Protein AF-A0A9P0E3V1-F1 (afdb_monomer)

Sequence (130 aa):
MYLRGRPVVLYAPSNLVDTYDVVKVAAPPQQKLELEWVLALHPERMQLASGQVGGHDGRAHIRVWDSITLATLAVIGLGEIHASVACLAFSKTDGGKYLCGIDDSNEHNISIWDWESGDEGVKVAEVKVK

Radius of gyration: 22.1 Å; Cα contacts (8 Å, |Δi|>4): 258; chains: 1; bounding box: 55×32×55 Å

Mean predicted aligned error: 10.07 Å

InterPro domains:
  IPR011044 Quinoprotein amine dehydrogenase, beta chain-like [SSF50969] (34-123)
  IPR015943 WD40/YVTN repeat-like-containing domain superfamily [G3DSA:2.130.10.10] (37-130)
  IPR050630 WD repeat Echinoderm Microtubule-associated Protein-like [PTHR13720] (39-128)
  IPR055439 EML-like, first beta-propeller domain [PF23409] (39-126)

Nearest PDB structures (foldseek):
  4ci8-assembly1_A  TM=6.730E-01  e=3.877E-09  Homo sapiens
  5f75-assembly1_A  TM=7.598E-01  e=1.624E-02  Thioalkalivibrio paradoxus
  6sji-assembly1_A  TM=6.580E-01  e=2.982E-02  Thioalkalivibrio paradoxus ARh 1
  9bln-assembly1_U 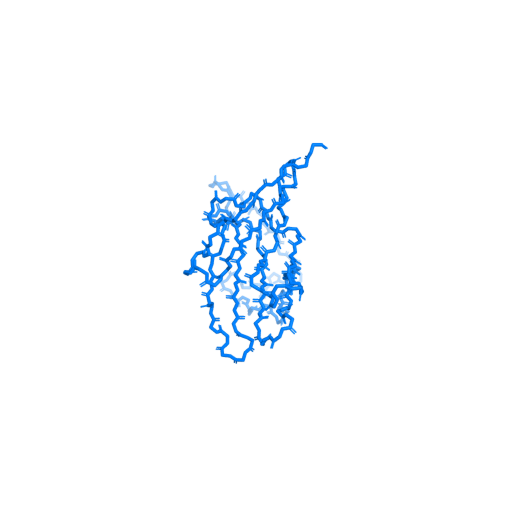 TM=6.996E-01  e=9.001E-02  Homo sapiens
  8blw-assembly1_B  TM=6.937E-01  e=1.276E+00  Bacteroides thetaiotaomicron VPI-5482

pLDDT: mean 88.97, std 10.63, range [41.84, 98.06]

Secondary structure (DSSP, 8-state):
-EETTEE---PPPGGGTTT--TTPPPPPPSPPPPP---EEE-SSSSEEEEEE---SS---EEEEEETTT--EEEEE-TTTS-S-EEEEEE-TTTTT-EEEEEE-STT--EEEEESSSSTT-EEEEEE---

Structure (mmCIF, N/CA/C/O backbone):
data_AF-A0A9P0E3V1-F1
#
_entry.id   AF-A0A9P0E3V1-F1
#
loop_
_atom_site.group_PDB
_atom_site.id
_atom_site.type_symbol
_atom_site.label_atom_id
_atom_site.label_alt_id
_atom_site.label_comp_id
_atom_site.label_asym_id
_atom_site.label_entity_id
_atom_site.label_seq_id
_atom_site.pdbx_PDB_ins_code
_atom_site.Cartn_x
_atom_site.Cartn_y
_atom_site.Cartn_z
_atom_site.occupancy
_atom_site.B_iso_or_equiv
_atom_site.auth_seq_id
_atom_site.auth_comp_id
_atom_site.auth_asym_id
_atom_site.auth_atom_id
_atom_site.pdbx_PDB_model_num
ATOM 1 N N . MET A 1 1 ? 33.252 -2.327 -20.748 1.00 86.06 1 MET A N 1
ATOM 2 C CA . MET A 1 1 ? 32.286 -1.622 -19.870 1.00 86.06 1 MET A CA 1
ATOM 3 C C . MET A 1 1 ? 33.010 -0.461 -19.198 1.00 86.06 1 MET A C 1
ATOM 5 O O . MET A 1 1 ? 34.211 -0.578 -18.994 1.00 86.06 1 MET A O 1
ATOM 9 N N . TYR A 1 2 ? 32.337 0.642 -18.867 1.00 90.56 2 TYR A N 1
ATOM 10 C CA . TYR A 1 2 ? 32.933 1.731 -18.080 1.00 90.56 2 TYR A CA 1
ATOM 11 C C . TYR A 1 2 ? 32.103 1.958 -16.817 1.00 90.56 2 TYR A C 1
ATOM 13 O O . TYR A 1 2 ? 30.880 2.029 -16.895 1.00 90.56 2 TYR A O 1
ATOM 21 N N . LEU A 1 3 ? 32.756 2.090 -15.665 1.00 88.88 3 LEU A N 1
ATOM 22 C CA . LEU A 1 3 ? 32.120 2.479 -14.406 1.00 88.88 3 LEU A CA 1
ATOM 23 C C . LEU A 1 3 ? 32.735 3.795 -13.945 1.00 88.88 3 LEU A C 1
ATOM 25 O O . LEU A 1 3 ? 33.943 3.877 -13.728 1.00 88.88 3 LEU A O 1
ATOM 29 N N . ARG A 1 4 ? 31.9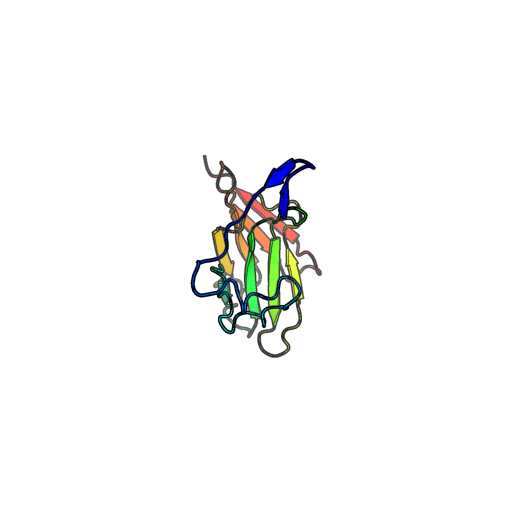05 4.841 -13.828 1.00 92.06 4 ARG A N 1
ATOM 30 C CA . ARG A 1 4 ? 32.342 6.206 -13.466 1.00 92.06 4 ARG A CA 1
ATOM 31 C C . ARG A 1 4 ? 33.517 6.704 -14.327 1.00 92.06 4 ARG A C 1
ATOM 33 O O . ARG A 1 4 ? 34.503 7.220 -13.815 1.00 92.06 4 ARG A O 1
ATOM 40 N N . GLY A 1 5 ? 33.441 6.472 -15.639 1.00 90.62 5 GLY A N 1
ATOM 41 C CA . GLY A 1 5 ? 34.474 6.873 -16.602 1.00 90.62 5 GLY A CA 1
ATOM 42 C C . GLY A 1 5 ? 35.736 6.002 -16.617 1.00 90.62 5 GLY A C 1
ATOM 43 O O . GLY A 1 5 ? 36.595 6.204 -17.471 1.00 90.62 5 GLY A O 1
ATOM 44 N N . ARG A 1 6 ? 35.859 5.003 -15.734 1.00 90.19 6 ARG A N 1
ATOM 45 C CA . ARG A 1 6 ? 37.005 4.082 -15.715 1.00 90.19 6 ARG A CA 1
ATOM 46 C C . ARG A 1 6 ? 36.688 2.803 -16.494 1.00 90.19 6 ARG A C 1
ATOM 48 O O . ARG A 1 6 ? 35.618 2.229 -16.269 1.00 90.19 6 ARG A O 1
ATOM 55 N N . PRO A 1 7 ? 37.581 2.341 -17.387 1.00 95.00 7 PRO A N 1
ATOM 56 C CA . PRO A 1 7 ? 37.361 1.107 -18.125 1.00 95.00 7 PRO A CA 1
ATOM 57 C C . PRO A 1 7 ? 37.429 -0.099 -17.186 1.00 95.00 7 PRO A C 1
ATOM 59 O O . PRO A 1 7 ? 38.357 -0.236 -16.390 1.00 95.00 7 PRO A O 1
ATOM 62 N N . VAL A 1 8 ? 36.446 -0.984 -17.320 1.00 93.94 8 VAL A N 1
ATOM 63 C CA . VAL A 1 8 ? 36.424 -2.317 -16.721 1.00 93.94 8 VAL A CA 1
ATOM 64 C C . VAL A 1 8 ? 36.510 -3.329 -17.857 1.00 93.94 8 VAL A C 1
ATOM 66 O O . VAL A 1 8 ? 35.639 -3.371 -18.739 1.00 93.94 8 VAL A O 1
ATOM 69 N N . VAL A 1 9 ? 37.591 -4.110 -17.842 1.00 90.25 9 VAL A N 1
ATOM 70 C CA . VAL A 1 9 ? 37.843 -5.182 -18.808 1.00 90.25 9 VAL A CA 1
ATOM 71 C C . VAL A 1 9 ? 37.083 -6.423 -18.356 1.00 90.25 9 VAL A C 1
ATOM 73 O O . VAL A 1 9 ? 37.244 -6.875 -17.226 1.00 90.25 9 VAL A O 1
ATOM 76 N N . LEU A 1 10 ? 36.249 -6.955 -19.244 1.00 84.50 10 LEU A N 1
ATOM 77 C CA . LEU A 1 10 ? 35.529 -8.208 -19.048 1.00 84.50 10 LEU A CA 1
ATOM 78 C C . LEU A 1 10 ? 36.005 -9.178 -20.123 1.00 84.50 10 LEU A C 1
ATOM 80 O O . LEU A 1 10 ? 35.938 -8.859 -21.310 1.00 84.50 10 LEU A O 1
ATOM 84 N N . TYR A 1 11 ? 36.504 -10.334 -19.703 1.00 85.44 11 TYR A N 1
ATOM 85 C CA . TYR A 1 11 ? 36.954 -11.378 -20.615 1.00 85.44 11 TYR A CA 1
ATOM 86 C C . TYR A 1 11 ? 35.796 -12.327 -20.907 1.00 85.44 11 TYR A C 1
ATOM 88 O O . TYR A 1 11 ? 35.182 -12.863 -19.984 1.00 85.44 11 TYR A O 1
ATOM 96 N N . ALA A 1 12 ? 35.502 -12.536 -22.189 1.00 82.75 12 ALA A N 1
ATOM 97 C CA . ALA A 1 12 ? 34.584 -13.587 -22.602 1.00 82.75 12 ALA A CA 1
ATOM 98 C C . ALA A 1 12 ? 35.252 -14.968 -22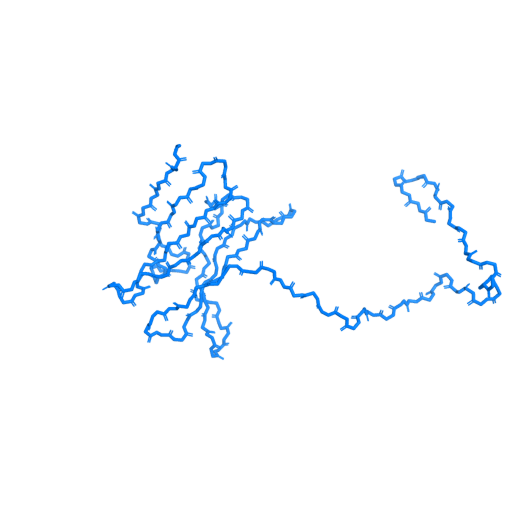.424 1.00 82.75 12 ALA A C 1
ATOM 100 O O . ALA A 1 12 ? 36.473 -15.078 -22.579 1.00 82.75 12 ALA A O 1
ATOM 101 N N . PRO A 1 13 ? 34.483 -16.028 -22.122 1.00 89.62 13 PRO A N 1
ATOM 102 C CA . PRO A 1 13 ? 34.990 -17.396 -22.127 1.00 89.62 13 PRO A CA 1
ATOM 103 C C . PRO A 1 13 ? 35.650 -17.753 -23.465 1.00 89.62 13 PRO A C 1
ATOM 105 O O . PRO A 1 13 ? 35.129 -17.411 -24.528 1.00 89.62 13 PRO A O 1
ATOM 108 N N . SER A 1 14 ? 36.777 -18.470 -23.426 1.00 89.69 14 SER A N 1
ATOM 109 C CA . SER A 1 14 ? 37.581 -18.767 -24.624 1.00 89.69 14 SER A CA 1
ATOM 110 C C . SER A 1 14 ? 36.804 -19.509 -25.715 1.00 89.69 14 SER A C 1
ATOM 112 O O . SER A 1 14 ? 37.042 -19.289 -26.894 1.00 89.69 14 SER A O 1
ATOM 114 N N . ASN A 1 15 ? 35.836 -20.345 -25.337 1.00 90.75 15 ASN A N 1
ATOM 115 C CA . ASN A 1 15 ? 34.979 -21.095 -26.259 1.00 90.75 15 ASN A CA 1
ATOM 116 C C . ASN A 1 15 ? 33.906 -20.241 -26.958 1.00 90.75 15 ASN A C 1
ATOM 118 O O . ASN A 1 15 ? 33.183 -20.760 -27.803 1.00 90.75 15 ASN A O 1
ATOM 122 N N . LEU A 1 16 ? 33.762 -18.969 -26.583 1.00 84.06 16 LEU A N 1
ATOM 123 C CA . LEU A 1 16 ? 32.767 -18.056 -27.145 1.00 84.06 16 LEU A CA 1
ATOM 124 C C . LEU A 1 16 ? 33.392 -16.930 -27.971 1.00 84.06 16 LEU A C 1
ATOM 126 O O . LEU A 1 16 ? 32.644 -16.207 -28.615 1.00 84.06 16 LEU A O 1
ATOM 130 N N . VAL A 1 17 ? 34.723 -16.798 -28.002 1.00 84.06 17 VAL A N 1
ATOM 131 C CA . VAL A 1 17 ? 35.440 -15.670 -28.633 1.00 84.06 17 VAL A CA 1
ATOM 132 C C . VAL A 1 17 ? 34.996 -15.415 -30.078 1.00 84.06 17 VAL A C 1
ATOM 134 O O . VAL A 1 17 ? 34.748 -14.266 -30.430 1.00 84.06 17 VAL A O 1
ATOM 137 N N . ASP A 1 18 ? 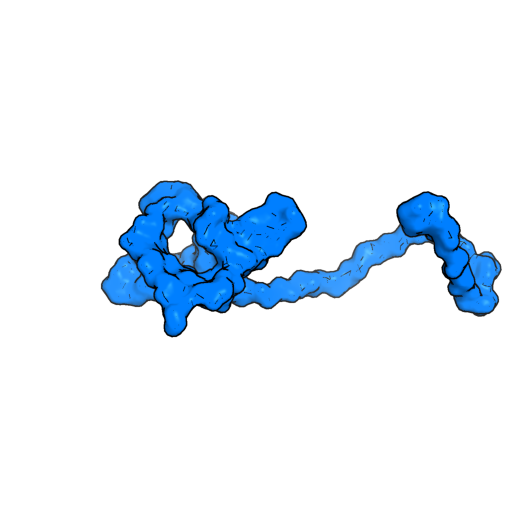34.804 -16.467 -30.875 1.00 85.44 18 ASP A N 1
ATOM 138 C CA . ASP A 1 18 ? 34.442 -16.346 -32.298 1.00 85.44 18 ASP A CA 1
ATOM 139 C C . ASP A 1 18 ? 32.946 -16.082 -32.542 1.00 85.44 18 ASP A C 1
ATOM 141 O O . ASP A 1 18 ? 32.535 -15.732 -33.646 1.00 85.44 18 ASP A O 1
ATOM 145 N N . THR A 1 19 ? 32.110 -16.267 -31.518 1.00 85.56 19 THR A N 1
ATOM 146 C CA . THR A 1 19 ? 30.636 -16.205 -31.618 1.00 85.56 19 THR A CA 1
ATOM 147 C C . THR A 1 19 ? 30.015 -15.119 -30.743 1.00 85.56 19 THR A C 1
ATOM 149 O O . THR A 1 19 ? 28.804 -14.892 -30.795 1.00 85.56 19 THR A O 1
ATOM 152 N N . TYR A 1 20 ? 30.825 -14.468 -29.907 1.00 82.00 20 TYR A N 1
ATOM 153 C CA . TYR A 1 20 ? 30.357 -13.495 -28.939 1.00 82.00 20 TYR A CA 1
ATOM 154 C C . TYR A 1 20 ? 30.065 -12.165 -29.627 1.00 82.00 20 TYR A C 1
ATOM 156 O O . TYR A 1 20 ? 30.967 -11.428 -30.020 1.00 82.00 20 TYR A O 1
ATOM 164 N N . ASP A 1 21 ? 28.781 -11.850 -29.736 1.00 83.50 21 ASP A N 1
ATOM 165 C CA . ASP A 1 21 ? 28.310 -10.586 -30.278 1.00 83.50 21 ASP A CA 1
ATOM 166 C C . ASP A 1 21 ? 28.048 -9.582 -29.145 1.00 83.50 21 ASP A C 1
ATOM 168 O O . ASP A 1 21 ? 27.141 -9.751 -28.329 1.00 83.50 21 ASP A O 1
ATOM 172 N N . VAL A 1 22 ? 28.855 -8.517 -29.111 1.00 82.50 22 VAL A N 1
ATOM 173 C CA . VAL A 1 22 ? 28.789 -7.444 -28.105 1.00 82.50 22 VAL A CA 1
ATOM 174 C C . VAL A 1 22 ? 27.524 -6.592 -28.255 1.00 82.50 22 VAL A C 1
ATOM 176 O O . VAL A 1 22 ? 27.104 -5.963 -27.284 1.00 82.50 22 VAL A O 1
ATOM 179 N N . VAL A 1 23 ? 26.908 -6.563 -29.442 1.00 84.69 23 VAL A N 1
ATOM 180 C CA . VAL A 1 23 ? 25.674 -5.800 -29.692 1.00 84.69 23 VAL A CA 1
ATOM 181 C C . VAL A 1 23 ? 24.409 -6.648 -29.562 1.00 84.69 23 VAL A C 1
ATOM 183 O O . VAL A 1 23 ? 23.303 -6.108 -29.625 1.00 84.69 23 VAL A O 1
ATOM 186 N N . LYS A 1 24 ? 24.541 -7.961 -29.333 1.00 85.94 24 LYS A N 1
ATOM 187 C CA . LYS A 1 24 ? 23.401 -8.861 -29.154 1.00 85.94 24 LYS A CA 1
ATOM 188 C C . LYS A 1 24 ? 22.623 -8.512 -27.889 1.00 85.94 24 LYS A C 1
ATOM 190 O O . LYS A 1 24 ? 23.130 -8.590 -26.772 1.00 85.94 24 LYS A O 1
ATOM 195 N N . VAL A 1 25 ? 21.343 -8.207 -28.068 1.00 82.75 25 VAL A N 1
ATOM 196 C CA . VAL A 1 25 ? 20.415 -7.948 -26.965 1.00 82.75 25 VAL A CA 1
ATOM 197 C C . VAL A 1 25 ? 19.868 -9.278 -26.445 1.00 82.75 25 VAL A C 1
ATOM 199 O O . VAL A 1 25 ? 19.333 -10.083 -27.209 1.00 82.75 25 VAL A O 1
ATOM 202 N N . ALA A 1 26 ? 20.011 -9.528 -25.142 1.00 82.62 26 ALA A N 1
ATOM 203 C CA . ALA A 1 26 ? 19.410 -10.689 -24.494 1.00 82.62 26 ALA A CA 1
ATOM 204 C C . ALA A 1 26 ? 17.888 -10.512 -24.379 1.00 82.62 26 ALA A C 1
ATOM 206 O O . ALA A 1 26 ? 17.402 -9.422 -24.077 1.00 82.62 26 ALA A O 1
ATOM 207 N N . ALA A 1 27 ? 17.136 -11.592 -24.601 1.00 88.00 27 ALA A N 1
ATOM 208 C CA . ALA A 1 27 ? 15.707 -11.600 -24.317 1.00 88.00 27 ALA A CA 1
ATOM 209 C C . ALA A 1 27 ? 15.471 -11.403 -22.806 1.00 88.00 27 ALA A C 1
ATOM 211 O O . ALA A 1 27 ? 16.293 -11.859 -22.002 1.00 88.00 27 ALA A O 1
ATOM 212 N N . PRO A 1 28 ? 14.369 -10.746 -22.404 1.00 80.44 28 PRO A N 1
ATOM 213 C CA . PRO A 1 28 ? 14.034 -10.611 -20.995 1.00 80.44 28 PRO A CA 1
ATOM 214 C C . PRO A 1 28 ? 13.908 -11.997 -20.337 1.00 80.44 28 PRO A C 1
ATOM 216 O O . PRO A 1 28 ? 13.445 -12.945 -20.983 1.00 80.44 28 PRO A O 1
ATOM 219 N N . PRO A 1 29 ? 14.320 -12.140 -19.066 1.00 86.19 29 PRO A N 1
ATOM 220 C CA . PRO A 1 29 ? 14.196 -13.401 -18.350 1.00 86.19 29 PRO A CA 1
ATOM 221 C C . PRO A 1 29 ? 12.728 -13.839 -18.283 1.00 86.19 29 PRO A C 1
ATOM 223 O O . PRO A 1 29 ? 11.829 -13.027 -18.081 1.00 86.19 29 PRO A O 1
ATOM 226 N N . GLN A 1 30 ? 12.487 -15.143 -18.437 1.00 84.00 30 GLN A N 1
ATOM 227 C CA . GLN A 1 30 ? 11.143 -15.734 -18.343 1.00 84.00 30 GLN A CA 1
ATOM 228 C C . GLN A 1 30 ? 10.627 -15.788 -16.899 1.00 84.00 30 GLN A C 1
ATOM 230 O O . GLN A 1 30 ? 9.430 -15.942 -16.671 1.00 84.00 30 GLN A O 1
ATOM 235 N N . GLN A 1 31 ? 11.528 -15.666 -15.921 1.00 71.62 31 GLN A N 1
ATOM 236 C CA . GLN A 1 31 ? 11.186 -15.694 -14.510 1.00 71.62 31 GLN A CA 1
ATOM 237 C C . GLN A 1 31 ? 10.663 -14.324 -14.075 1.00 71.62 31 GLN A C 1
ATOM 239 O O . GLN A 1 31 ? 11.364 -13.314 -14.153 1.00 71.62 31 GLN A O 1
ATOM 244 N N . LYS A 1 32 ? 9.412 -14.301 -13.620 1.00 54.38 32 LYS A N 1
ATOM 245 C CA . LYS A 1 32 ? 8.784 -13.125 -13.026 1.00 54.38 32 LYS A CA 1
ATOM 246 C C . LYS A 1 32 ? 9.161 -13.089 -11.546 1.00 54.38 32 LYS A C 1
ATOM 248 O O . LYS A 1 32 ? 9.028 -14.099 -10.864 1.00 54.38 32 LYS A O 1
ATOM 253 N N . LEU A 1 33 ? 9.663 -11.953 -11.067 1.00 53.69 33 LEU A N 1
ATOM 254 C CA . LEU A 1 33 ? 9.896 -11.759 -9.637 1.00 53.69 33 LEU A CA 1
ATOM 255 C C . LEU A 1 33 ? 8.538 -11.761 -8.925 1.00 53.69 33 LEU A C 1
ATOM 257 O O . LEU A 1 33 ? 7.632 -11.029 -9.329 1.00 53.69 33 LEU A O 1
ATOM 261 N N . GLU A 1 34 ? 8.402 -12.591 -7.896 1.00 41.84 34 GLU A N 1
ATOM 262 C CA . GLU A 1 34 ? 7.278 -12.537 -6.965 1.00 41.84 34 GLU A CA 1
ATOM 263 C C . GLU A 1 34 ? 7.683 -11.663 -5.781 1.00 41.84 34 GLU A C 1
ATOM 265 O O . GLU A 1 34 ? 8.794 -11.771 -5.262 1.00 41.84 34 GLU A O 1
ATOM 270 N N . LEU A 1 35 ? 6.812 -10.731 -5.415 1.00 44.03 35 LEU A N 1
ATOM 271 C CA . LEU A 1 35 ? 7.054 -9.791 -4.330 1.00 44.03 35 LEU A CA 1
ATOM 272 C C . LEU A 1 35 ? 6.652 -10.421 -2.996 1.00 44.03 35 LEU A C 1
ATOM 274 O O . LEU A 1 35 ? 5.615 -11.069 -2.873 1.00 44.03 35 LEU A O 1
ATOM 278 N N . GLU A 1 36 ? 7.459 -10.155 -1.978 1.00 48.31 36 GLU A N 1
ATOM 279 C CA . GLU A 1 36 ? 7.114 -10.404 -0.586 1.00 48.31 36 GLU A CA 1
ATOM 280 C C . GLU A 1 36 ? 6.234 -9.229 -0.127 1.00 48.31 36 GLU A C 1
ATOM 282 O O . GLU A 1 36 ? 6.721 -8.127 0.125 1.00 48.31 36 GLU A O 1
ATOM 287 N N . TRP A 1 37 ? 4.912 -9.412 -0.151 1.00 62.44 37 TRP A N 1
ATOM 288 C CA . TRP A 1 37 ? 3.954 -8.366 0.214 1.00 62.44 37 TRP A CA 1
ATOM 289 C C . TRP A 1 37 ? 3.254 -8.680 1.528 1.00 62.44 37 TRP A C 1
ATOM 291 O O . TRP A 1 37 ? 2.847 -9.812 1.786 1.00 62.44 37 TRP A O 1
ATOM 301 N N . VAL A 1 38 ? 2.990 -7.628 2.295 1.00 74.81 38 VAL A N 1
ATOM 302 C CA . VAL A 1 38 ? 2.020 -7.655 3.388 1.00 74.81 38 VAL A CA 1
ATOM 303 C C . VAL A 1 38 ? 0.636 -7.404 2.798 1.00 74.81 38 VAL A C 1
ATOM 305 O O . VAL A 1 38 ? 0.418 -6.375 2.156 1.00 74.81 38 VAL A O 1
ATOM 308 N N . LEU A 1 39 ? -0.293 -8.339 3.010 1.00 89.94 39 LEU A N 1
ATOM 309 C CA . LEU A 1 39 ? -1.665 -8.289 2.501 1.00 89.94 39 LEU A CA 1
ATOM 310 C C . LEU A 1 39 ? -2.674 -8.413 3.647 1.00 89.94 39 LEU A C 1
ATOM 312 O O . LEU A 1 39 ? -2.516 -9.256 4.528 1.00 89.94 39 LEU A O 1
ATOM 316 N N . ALA A 1 40 ? -3.747 -7.627 3.595 1.00 92.25 40 ALA A N 1
ATOM 317 C CA . ALA A 1 40 ? -4.918 -7.792 4.449 1.00 92.25 40 ALA A CA 1
ATOM 318 C C . ALA A 1 40 ? -6.191 -7.863 3.599 1.00 92.25 40 ALA A C 1
ATOM 320 O O . ALA A 1 40 ? -6.361 -7.095 2.655 1.00 92.25 40 ALA A O 1
ATOM 321 N N . LEU A 1 41 ? -7.091 -8.783 3.947 1.00 93.12 41 LEU A N 1
ATOM 322 C CA . LEU A 1 41 ? -8.398 -8.938 3.309 1.00 93.12 41 LEU A CA 1
ATOM 323 C C . LEU A 1 41 ? -9.471 -8.253 4.153 1.00 93.12 41 LEU A C 1
ATOM 325 O O . LEU A 1 41 ? -9.537 -8.466 5.367 1.00 93.12 41 LEU A O 1
ATOM 329 N N . HIS A 1 42 ? -10.309 -7.445 3.509 1.00 94.56 42 HIS A N 1
ATOM 330 C CA . HIS A 1 42 ? -11.451 -6.814 4.156 1.00 94.56 42 HIS A CA 1
ATOM 331 C C . HIS A 1 42 ? -12.476 -7.885 4.590 1.00 94.56 42 HIS A C 1
ATOM 333 O O . HIS A 1 42 ? -12.769 -8.795 3.815 1.00 94.56 42 HIS A O 1
ATOM 339 N N . PRO A 1 43 ? -13.042 -7.820 5.811 1.00 87.50 43 PRO A N 1
ATOM 340 C CA . PRO A 1 43 ? -13.841 -8.915 6.377 1.00 87.50 43 PRO A CA 1
ATOM 341 C C . PRO A 1 43 ? -15.171 -9.180 5.655 1.00 87.50 43 PRO A C 1
ATOM 343 O O . PRO A 1 43 ? -15.619 -10.322 5.615 1.00 87.50 43 PRO A O 1
ATOM 346 N N . GLU A 1 44 ? -15.804 -8.144 5.098 1.00 86.38 44 GLU A N 1
ATOM 347 C CA . GLU A 1 44 ? -17.162 -8.237 4.527 1.00 86.38 44 GLU A CA 1
ATOM 348 C C . GLU A 1 44 ? -17.236 -7.950 3.022 1.00 86.38 44 GLU A C 1
ATOM 350 O O . GLU A 1 44 ? -18.268 -8.163 2.389 1.00 86.38 44 GLU A O 1
ATOM 355 N N . ARG A 1 45 ? -16.155 -7.435 2.432 1.00 87.56 45 ARG A N 1
ATOM 356 C CA . ARG A 1 45 ? -16.133 -6.921 1.057 1.00 87.56 45 ARG A CA 1
ATOM 357 C C . ARG A 1 45 ? -14.936 -7.502 0.327 1.00 87.56 45 ARG A C 1
ATOM 359 O O . ARG A 1 45 ? -13.941 -7.859 0.947 1.00 87.56 45 ARG A O 1
ATOM 366 N N . MET A 1 46 ? -15.007 -7.544 -0.998 1.00 90.44 46 MET A N 1
ATOM 367 C CA . MET A 1 46 ? -13.939 -8.065 -1.858 1.00 90.44 46 MET A CA 1
ATOM 368 C C . MET A 1 46 ? -12.817 -7.034 -2.075 1.00 90.44 46 MET A C 1
ATOM 370 O O . MET A 1 46 ? -12.363 -6.817 -3.198 1.00 90.44 46 MET A O 1
ATOM 374 N N . GLN A 1 47 ? -12.378 -6.389 -0.995 1.00 94.31 47 GLN A N 1
ATOM 375 C CA . GLN A 1 47 ? -11.342 -5.358 -0.984 1.00 94.31 47 GLN A CA 1
ATOM 376 C C . GLN A 1 47 ? -10.092 -5.878 -0.276 1.00 94.31 47 GLN A C 1
ATOM 378 O O . GLN A 1 47 ? -10.168 -6.637 0.693 1.00 94.31 47 GLN A O 1
ATOM 383 N N . LEU A 1 48 ? -8.933 -5.469 -0.772 1.00 96.44 48 LEU A N 1
ATOM 384 C CA . LEU A 1 48 ? -7.622 -5.886 -0.292 1.00 96.44 48 LEU A CA 1
ATOM 385 C C . LEU A 1 48 ? -6.805 -4.650 0.067 1.00 96.44 48 LEU A C 1
ATOM 387 O O . LEU A 1 48 ? -6.896 -3.629 -0.607 1.00 96.44 48 LEU A O 1
ATOM 391 N N . ALA A 1 49 ? -5.986 -4.752 1.107 1.00 97.19 49 ALA A N 1
ATOM 392 C CA . ALA A 1 49 ? -4.950 -3.778 1.413 1.00 97.19 49 ALA A CA 1
ATOM 393 C C . ALA A 1 49 ? -3.576 -4.412 1.212 1.00 97.19 49 ALA A C 1
ATOM 395 O O . ALA A 1 49 ? -3.343 -5.537 1.653 1.00 97.19 49 ALA A O 1
ATOM 396 N N . SER A 1 50 ? -2.664 -3.685 0.575 1.00 96.00 50 SER A N 1
ATOM 397 C CA . SER A 1 50 ? -1.269 -4.088 0.395 1.00 96.00 50 SER A CA 1
ATOM 398 C C . SER A 1 50 ? -0.321 -2.983 0.835 1.00 96.00 50 SER A C 1
ATOM 400 O O . SER A 1 50 ? -0.527 -1.820 0.480 1.00 96.00 50 SER A O 1
ATOM 402 N N . GLY A 1 51 ? 0.727 -3.349 1.564 1.00 94.44 51 GLY A N 1
ATOM 403 C CA . GLY A 1 51 ? 1.789 -2.441 1.986 1.00 94.44 51 GLY A CA 1
ATOM 404 C C . GLY A 1 51 ? 2.993 -2.485 1.047 1.00 94.44 51 GLY A C 1
ATOM 405 O O . GLY A 1 51 ? 3.254 -3.519 0.430 1.00 94.44 51 GLY A O 1
ATOM 406 N N . GLN A 1 52 ? 3.735 -1.380 0.938 1.00 90.25 52 GLN A N 1
ATOM 407 C CA . GLN A 1 52 ? 4.972 -1.340 0.154 1.00 90.25 52 GLN A CA 1
ATOM 408 C C . GLN A 1 52 ? 6.166 -0.749 0.907 1.00 90.25 52 GLN A C 1
ATOM 410 O O . GLN A 1 52 ? 6.023 0.101 1.789 1.00 90.25 52 GLN A O 1
ATOM 415 N N . VAL A 1 53 ? 7.355 -1.170 0.480 1.00 93.00 53 VAL A N 1
ATOM 416 C CA . VAL A 1 53 ? 8.642 -0.587 0.867 1.00 93.00 53 VAL A CA 1
ATOM 417 C C . VAL A 1 53 ? 8.859 0.734 0.121 1.00 93.00 53 VAL A C 1
ATOM 419 O O . VAL A 1 53 ? 8.461 0.883 -1.037 1.00 93.00 53 VAL A O 1
ATOM 422 N N . GLY A 1 54 ? 9.492 1.704 0.777 1.00 86.81 54 GLY A N 1
ATOM 423 C CA . GLY A 1 54 ? 9.987 2.920 0.142 1.00 86.81 54 GLY A CA 1
ATOM 424 C C . GLY A 1 54 ? 11.118 2.605 -0.841 1.00 86.81 54 GLY A C 1
ATOM 425 O O . GLY A 1 54 ? 12.085 1.927 -0.506 1.00 86.81 54 GLY A O 1
ATOM 426 N N . GLY A 1 55 ? 10.989 3.083 -2.076 1.00 80.56 55 GLY A N 1
ATOM 427 C CA . GLY A 1 55 ? 12.010 2.937 -3.112 1.00 80.56 55 GLY A CA 1
ATOM 428 C C . GLY A 1 55 ? 13.019 4.088 -3.108 1.00 80.56 55 GLY A C 1
ATOM 429 O O . GLY A 1 55 ? 12.940 5.001 -2.294 1.00 80.56 55 GLY A O 1
ATOM 430 N N . HIS A 1 56 ? 13.933 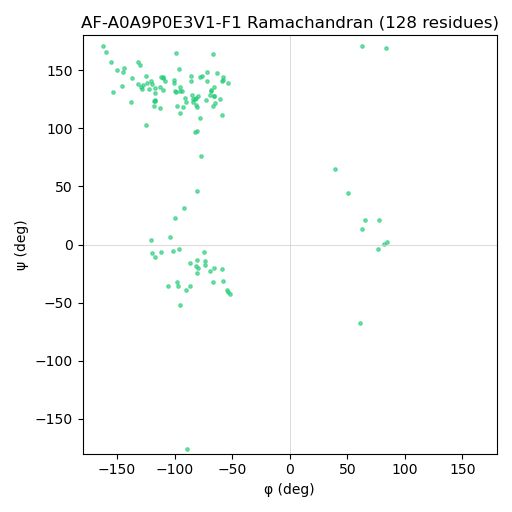4.081 -4.083 1.00 74.56 56 HIS A N 1
ATOM 431 C CA . HIS A 1 56 ? 14.931 5.146 -4.265 1.00 74.56 56 HIS A CA 1
ATOM 432 C C . HIS A 1 56 ? 14.300 6.548 -4.383 1.00 74.56 56 HIS A C 1
ATOM 434 O O . HIS A 1 56 ? 14.801 7.489 -3.777 1.00 74.56 56 HIS A O 1
ATOM 440 N N . ASP A 1 57 ? 13.159 6.639 -5.078 1.00 73.75 57 ASP A N 1
ATOM 441 C CA . ASP A 1 57 ? 12.403 7.882 -5.306 1.00 73.75 57 ASP A CA 1
ATOM 442 C C . ASP A 1 57 ? 10.959 7.819 -4.762 1.00 73.75 57 ASP A C 1
ATOM 444 O O . ASP A 1 57 ? 10.159 8.733 -4.965 1.00 73.75 57 ASP A O 1
ATOM 448 N N . GLY A 1 58 ? 10.590 6.718 -4.099 1.00 75.31 58 GLY A N 1
ATOM 449 C CA . GLY A 1 58 ? 9.211 6.418 -3.708 1.00 75.31 58 GLY A CA 1
ATOM 450 C C . GLY A 1 58 ? 9.052 6.287 -2.199 1.00 75.31 58 GLY A C 1
ATOM 451 O O . GLY A 1 58 ? 9.869 5.655 -1.539 1.00 75.31 58 GLY A O 1
ATOM 452 N N . ARG A 1 59 ? 7.972 6.837 -1.642 1.00 89.06 59 ARG A N 1
ATOM 453 C CA . ARG A 1 59 ? 7.665 6.703 -0.210 1.00 89.06 59 ARG A CA 1
ATOM 454 C C . ARG A 1 59 ? 6.896 5.412 0.068 1.00 89.06 59 ARG A C 1
ATOM 456 O O . ARG A 1 59 ? 6.070 4.992 -0.750 1.00 89.06 59 ARG A O 1
ATOM 463 N N . ALA A 1 60 ? 7.156 4.802 1.222 1.00 93.44 60 ALA A N 1
ATOM 464 C CA . ALA A 1 60 ? 6.329 3.713 1.726 1.00 93.44 60 ALA A CA 1
ATOM 465 C C . ALA A 1 60 ? 4.878 4.199 1.876 1.00 93.44 60 ALA A C 1
ATOM 467 O O . ALA A 1 60 ? 4.640 5.361 2.207 1.00 93.44 60 ALA A O 1
ATOM 468 N N . HIS A 1 61 ? 3.926 3.331 1.548 1.00 95.19 61 HIS A N 1
ATOM 469 C CA . HIS A 1 61 ? 2.496 3.605 1.667 1.00 95.19 61 HIS A CA 1
ATOM 470 C C . HIS A 1 61 ? 1.700 2.299 1.632 1.00 95.19 61 HIS A C 1
ATOM 472 O O . HIS A 1 61 ? 2.236 1.228 1.324 1.00 95.19 61 HIS A O 1
ATOM 478 N N . ILE A 1 62 ? 0.409 2.403 1.924 1.00 96.56 62 ILE A N 1
ATOM 479 C CA . ILE A 1 62 ? -0.563 1.319 1.810 1.00 96.56 62 ILE A CA 1
ATOM 480 C C . ILE A 1 62 ? -1.501 1.635 0.646 1.00 96.56 62 ILE A C 1
ATOM 482 O O . ILE A 1 62 ? -1.860 2.790 0.426 1.00 96.56 62 ILE A O 1
ATOM 486 N N . ARG A 1 63 ? -1.917 0.620 -0.108 1.00 96.81 63 ARG A N 1
ATOM 487 C CA . ARG A 1 63 ? -2.990 0.743 -1.102 1.00 96.81 63 ARG A CA 1
ATOM 488 C C . ARG A 1 63 ? -4.144 -0.149 -0.721 1.00 96.81 63 ARG A C 1
ATOM 490 O O . ARG A 1 63 ? -3.924 -1.336 -0.495 1.00 96.81 63 ARG A O 1
ATOM 497 N N . VAL A 1 64 ? -5.350 0.405 -0.716 1.00 97.31 64 VAL A N 1
ATOM 498 C CA . VAL A 1 64 ? -6.587 -0.376 -0.668 1.00 97.31 64 VAL A CA 1
ATOM 499 C C . VAL A 1 64 ? -7.134 -0.464 -2.085 1.00 97.31 64 VAL A C 1
ATOM 501 O O . VAL A 1 64 ? -7.179 0.542 -2.791 1.00 97.31 64 VAL A O 1
ATOM 504 N N . TRP A 1 65 ? -7.506 -1.656 -2.532 1.00 97.00 65 TRP A N 1
ATOM 505 C CA . TRP A 1 65 ? -7.945 -1.908 -3.899 1.00 97.00 65 TRP A CA 1
ATOM 506 C C . TRP A 1 65 ? -9.055 -2.954 -3.954 1.00 97.00 65 TRP A C 1
ATOM 508 O O . TRP A 1 65 ? -9.170 -3.827 -3.092 1.00 97.00 65 TRP A O 1
ATOM 518 N N . ASP A 1 66 ? -9.897 -2.845 -4.973 1.00 95.12 66 ASP A N 1
ATOM 519 C CA . ASP A 1 66 ? -10.971 -3.794 -5.235 1.00 95.12 66 ASP A CA 1
ATOM 520 C C . ASP A 1 66 ? -10.423 -5.020 -5.976 1.00 95.12 66 ASP A C 1
ATOM 522 O O . ASP A 1 66 ? -9.785 -4.899 -7.021 1.00 95.12 66 ASP A O 1
ATOM 526 N N . SER A 1 67 ? -10.663 -6.215 -5.442 1.00 90.62 67 SER A N 1
ATOM 527 C CA . SER A 1 67 ? -10.066 -7.451 -5.969 1.00 90.62 67 SER A CA 1
ATOM 528 C C . SER A 1 67 ? -10.669 -7.935 -7.290 1.00 90.62 67 SER A C 1
ATOM 530 O O . SER A 1 67 ? -10.076 -8.790 -7.947 1.00 90.62 67 SER A O 1
ATOM 532 N N . ILE A 1 68 ? -11.827 -7.402 -7.690 1.00 92.00 68 ILE A N 1
ATOM 533 C CA . ILE A 1 68 ? -12.535 -7.810 -8.907 1.00 92.00 68 ILE A CA 1
ATOM 534 C C . ILE A 1 68 ? -12.165 -6.874 -10.058 1.00 92.00 68 ILE A C 1
ATOM 536 O O . ILE A 1 68 ? -11.766 -7.315 -11.132 1.00 92.00 68 ILE A O 1
ATOM 540 N N . THR A 1 69 ? -12.296 -5.572 -9.832 1.00 95.50 69 THR A N 1
ATOM 541 C CA . THR A 1 69 ? -12.050 -4.519 -10.825 1.00 95.50 69 THR A CA 1
ATOM 542 C C . THR A 1 69 ? -10.589 -4.088 -10.887 1.00 95.50 69 THR A C 1
ATOM 544 O O . THR A 1 69 ? -10.190 -3.445 -11.856 1.00 95.50 69 THR A O 1
ATOM 547 N N . LEU A 1 70 ? -9.795 -4.433 -9.866 1.00 94.88 70 LEU A N 1
ATOM 548 C CA . LEU A 1 70 ? -8.403 -4.009 -9.680 1.00 94.88 70 LEU A CA 1
ATOM 549 C C . LEU A 1 70 ? -8.235 -2.489 -9.515 1.00 94.88 70 LEU A C 1
ATOM 551 O O . LEU A 1 70 ? -7.118 -1.972 -9.583 1.00 94.88 70 LEU A O 1
ATOM 555 N N . ALA A 1 71 ? -9.330 -1.761 -9.281 1.00 95.69 71 ALA A N 1
ATOM 556 C CA . ALA A 1 71 ? -9.287 -0.330 -9.029 1.00 95.69 71 ALA A CA 1
ATOM 557 C C . ALA A 1 71 ? -8.620 -0.048 -7.676 1.00 95.69 71 ALA A C 1
ATOM 559 O O . ALA A 1 71 ? -8.978 -0.644 -6.659 1.00 95.69 71 ALA A O 1
ATOM 560 N N . THR A 1 72 ? -7.666 0.888 -7.652 1.00 96.31 72 THR A N 1
ATOM 561 C CA . THR A 1 72 ? -7.168 1.442 -6.386 1.00 96.31 72 THR A CA 1
ATOM 562 C C . THR A 1 72 ? -8.241 2.355 -5.807 1.00 96.31 72 THR A C 1
ATOM 564 O O . THR A 1 72 ? -8.696 3.269 -6.488 1.00 96.31 72 THR A O 1
ATOM 567 N N . LEU A 1 73 ? -8.637 2.082 -4.569 1.00 96.38 73 LEU A N 1
ATOM 568 C CA . LEU A 1 73 ? -9.677 2.803 -3.842 1.00 96.38 73 LEU A CA 1
ATOM 569 C C . LEU A 1 73 ? -9.089 3.867 -2.914 1.00 96.38 73 LEU A C 1
ATOM 571 O O . LEU A 1 73 ? -9.683 4.923 -2.766 1.00 96.38 73 LEU A O 1
ATOM 575 N N . ALA A 1 74 ? -7.928 3.591 -2.310 1.00 97.19 74 ALA A N 1
ATOM 576 C CA . ALA A 1 74 ? -7.235 4.543 -1.447 1.00 97.19 74 ALA A CA 1
ATOM 577 C C . ALA A 1 74 ? -5.713 4.339 -1.472 1.00 97.19 74 ALA A C 1
ATOM 579 O O . ALA A 1 74 ? -5.226 3.213 -1.643 1.00 97.19 74 ALA A O 1
ATOM 580 N N . VAL A 1 75 ? -4.964 5.423 -1.268 1.00 96.62 75 VAL A N 1
ATOM 581 C CA . VAL A 1 75 ? -3.502 5.451 -1.130 1.00 96.62 75 VAL A CA 1
ATOM 582 C C . VAL A 1 75 ? -3.139 6.129 0.189 1.00 96.62 75 VAL A C 1
ATOM 584 O O . VAL A 1 75 ? -3.165 7.346 0.306 1.00 96.62 75 VAL A O 1
ATOM 587 N N . ILE A 1 76 ? -2.775 5.331 1.185 1.00 96.88 76 ILE A N 1
ATOM 588 C CA . ILE A 1 76 ? -2.746 5.742 2.589 1.00 96.88 76 ILE A CA 1
ATOM 589 C C . ILE A 1 76 ? -1.311 5.886 3.092 1.00 96.88 76 ILE A C 1
ATOM 591 O O . ILE A 1 76 ? -0.448 5.051 2.800 1.00 96.88 76 ILE A O 1
ATOM 595 N N . GLY A 1 77 ? -1.068 6.917 3.903 1.00 93.81 77 GLY A N 1
ATOM 596 C CA . GLY A 1 77 ? 0.178 7.073 4.657 1.00 93.81 77 GLY A CA 1
ATOM 597 C C . GLY A 1 77 ? 1.371 7.570 3.838 1.00 93.81 77 GLY A C 1
ATOM 598 O O . GLY A 1 77 ? 2.518 7.382 4.250 1.00 93.81 77 GLY A O 1
ATOM 599 N N . LEU A 1 78 ? 1.133 8.213 2.688 1.00 92.56 78 LEU A N 1
ATOM 600 C CA . LEU A 1 78 ? 2.191 8.823 1.879 1.00 92.56 78 LEU A CA 1
ATOM 601 C C . LEU A 1 78 ? 2.961 9.879 2.681 1.00 92.56 78 LEU A C 1
ATOM 603 O O . LEU A 1 78 ? 2.464 10.960 2.972 1.00 92.56 78 LEU A O 1
ATOM 607 N N . GLY A 1 79 ? 4.225 9.583 2.992 1.00 89.38 79 GLY A N 1
ATOM 608 C CA . GLY A 1 79 ? 5.068 10.480 3.787 1.00 89.38 79 GLY A CA 1
ATOM 609 C C . GLY A 1 79 ? 4.864 10.400 5.293 1.00 89.38 79 GLY A C 1
ATOM 610 O O . GLY A 1 79 ? 5.580 11.098 6.004 1.00 89.38 79 GLY A O 1
ATOM 611 N N . GLU A 1 80 ? 3.962 9.538 5.752 1.00 92.94 80 GLU A N 1
ATOM 612 C CA . GLU A 1 80 ? 3.760 9.241 7.169 1.00 92.94 80 GLU A CA 1
ATOM 613 C C . GLU A 1 80 ? 4.313 7.869 7.554 1.00 92.94 80 GLU A C 1
ATOM 615 O O . GLU A 1 80 ? 4.867 7.713 8.634 1.00 92.94 80 GLU A O 1
ATOM 620 N N . ILE A 1 81 ? 4.206 6.885 6.659 1.00 93.38 81 ILE A N 1
ATOM 621 C CA . ILE A 1 81 ? 4.775 5.552 6.861 1.00 93.38 81 ILE A CA 1
ATOM 622 C C . ILE A 1 81 ? 6.267 5.595 6.541 1.00 93.38 81 ILE A C 1
ATOM 624 O O . ILE A 1 81 ? 6.684 6.028 5.458 1.00 93.38 81 ILE A O 1
ATOM 628 N N . HIS A 1 82 ? 7.080 5.121 7.478 1.00 91.06 82 HIS A N 1
ATOM 629 C CA . HIS A 1 82 ? 8.532 5.156 7.366 1.00 91.06 82 HIS A CA 1
ATOM 630 C C . HIS A 1 82 ? 9.108 3.805 6.926 1.00 91.06 82 HIS A C 1
ATOM 632 O O . HIS A 1 82 ? 8.710 2.761 7.423 1.00 91.06 82 HIS A O 1
ATOM 638 N N . ALA A 1 83 ? 10.103 3.847 6.032 1.00 90.19 83 ALA A N 1
ATOM 639 C CA . ALA A 1 83 ? 10.834 2.696 5.480 1.00 90.19 83 ALA A CA 1
ATOM 640 C C . ALA A 1 83 ? 9.977 1.678 4.701 1.00 90.19 83 ALA A C 1
ATOM 642 O O . ALA A 1 83 ? 10.125 1.581 3.483 1.00 90.19 83 ALA A O 1
ATOM 643 N N . SER A 1 84 ? 9.080 0.954 5.361 1.00 93.19 84 SER A N 1
ATOM 644 C CA . SER A 1 84 ? 8.200 -0.062 4.777 1.00 93.19 84 SER A CA 1
ATOM 645 C C . SER A 1 84 ? 6.991 -0.333 5.658 1.00 93.19 84 SER A C 1
ATOM 647 O O . SER A 1 84 ? 6.947 0.064 6.817 1.00 93.19 84 SER A O 1
ATOM 649 N N . VAL A 1 85 ? 5.993 -1.003 5.084 1.00 94.62 85 VAL A N 1
ATOM 650 C CA . VAL A 1 85 ? 4.852 -1.547 5.824 1.00 94.62 85 VAL A CA 1
ATOM 651 C C . VAL A 1 85 ? 5.171 -2.988 6.210 1.00 94.62 85 VAL A C 1
ATOM 653 O O . VAL A 1 85 ? 5.322 -3.828 5.326 1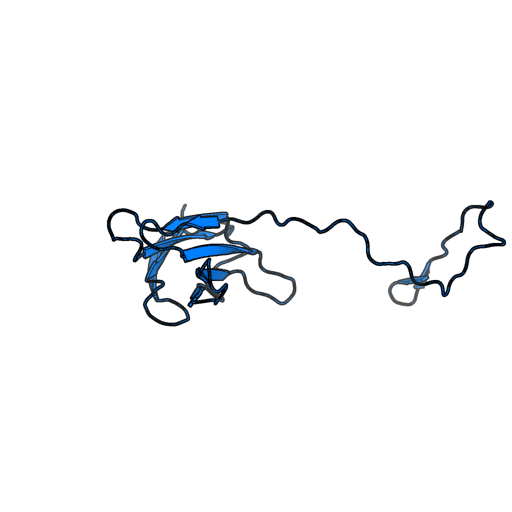.00 94.62 85 VAL A O 1
ATOM 656 N N . ALA A 1 86 ? 5.224 -3.264 7.509 1.00 93.25 86 ALA A N 1
ATOM 657 C CA . ALA A 1 86 ? 5.566 -4.565 8.076 1.00 93.25 86 ALA A CA 1
ATOM 658 C C . ALA A 1 86 ? 4.339 -5.466 8.286 1.00 93.25 86 ALA A C 1
ATOM 660 O O . ALA A 1 86 ? 4.391 -6.671 8.046 1.00 93.25 86 ALA A O 1
ATOM 661 N N . CYS A 1 87 ? 3.215 -4.884 8.719 1.00 93.50 87 CYS A N 1
ATOM 662 C CA . CYS A 1 87 ? 1.983 -5.613 9.039 1.00 93.50 87 CYS A CA 1
ATOM 663 C C . CYS A 1 87 ? 0.741 -4.799 8.663 1.00 93.50 87 CYS A C 1
ATOM 665 O O . CYS A 1 87 ? 0.745 -3.574 8.781 1.00 93.50 87 CYS A O 1
ATOM 667 N N . LEU A 1 88 ? -0.339 -5.489 8.272 1.00 96.69 88 LEU A N 1
ATOM 668 C CA . LEU A 1 88 ? -1.648 -4.898 7.980 1.00 96.69 88 LEU A CA 1
ATOM 669 C C . LEU A 1 88 ? -2.784 -5.730 8.568 1.00 96.69 88 LEU A C 1
ATOM 671 O O . LEU A 1 88 ? -2.747 -6.960 8.525 1.00 96.69 88 LEU A O 1
ATOM 675 N N . ALA A 1 89 ? -3.827 -5.060 9.059 1.00 96.00 89 ALA A N 1
ATOM 676 C CA . ALA A 1 89 ? -5.058 -5.719 9.485 1.00 96.00 89 ALA A CA 1
ATOM 677 C C . ALA A 1 89 ? -6.272 -4.788 9.391 1.00 96.00 89 ALA A C 1
ATOM 679 O O . ALA A 1 89 ? -6.257 -3.680 9.925 1.00 96.00 89 ALA A O 1
ATOM 680 N N . PHE A 1 90 ? -7.356 -5.265 8.777 1.00 97.38 90 PHE A N 1
ATOM 681 C CA . PHE A 1 90 ? -8.658 -4.605 8.866 1.00 97.38 90 PHE A CA 1
ATOM 682 C C . PHE A 1 90 ? -9.333 -4.899 10.212 1.00 97.38 90 PHE A C 1
ATOM 684 O O . PHE A 1 90 ? -9.257 -6.011 10.746 1.00 97.38 90 PHE A O 1
ATOM 691 N N . SER A 1 91 ? -10.038 -3.902 10.737 1.00 95.62 91 SER A N 1
ATOM 692 C CA . SER A 1 91 ? -10.927 -4.035 11.894 1.00 95.62 91 SER A CA 1
ATOM 693 C C . SER A 1 91 ? -12.040 -5.043 11.607 1.00 9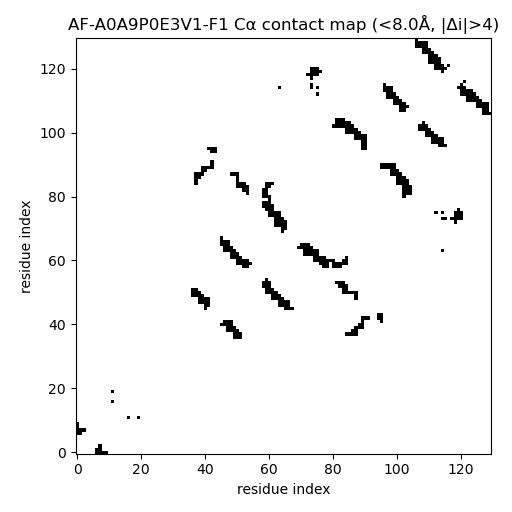5.62 91 SER A C 1
ATOM 695 O O . SER A 1 91 ? -12.772 -4.925 10.634 1.00 95.62 91 SER A O 1
ATOM 697 N N . LYS A 1 92 ? -12.192 -6.067 12.450 1.00 90.94 92 LYS A N 1
ATOM 698 C CA . LYS A 1 92 ? -13.242 -7.085 12.251 1.00 90.94 92 LYS A CA 1
ATOM 699 C C . LYS A 1 92 ? -14.577 -6.688 12.871 1.00 90.94 92 LYS A C 1
ATOM 701 O O . LYS A 1 92 ? -15.621 -7.019 12.333 1.00 90.94 92 LYS A O 1
ATOM 706 N N . THR A 1 93 ? -14.535 -6.005 14.010 1.00 91.81 93 THR A N 1
ATOM 707 C CA . THR A 1 93 ? -15.720 -5.613 14.787 1.00 91.81 93 THR A CA 1
ATOM 708 C C . THR A 1 93 ? -16.412 -4.374 14.235 1.00 91.81 93 THR A C 1
ATOM 710 O O . THR A 1 93 ? -17.610 -4.217 14.430 1.00 91.81 93 THR A O 1
ATOM 713 N N . ASP A 1 94 ? -15.673 -3.531 13.514 1.00 91.44 94 ASP A N 1
ATOM 714 C CA . ASP A 1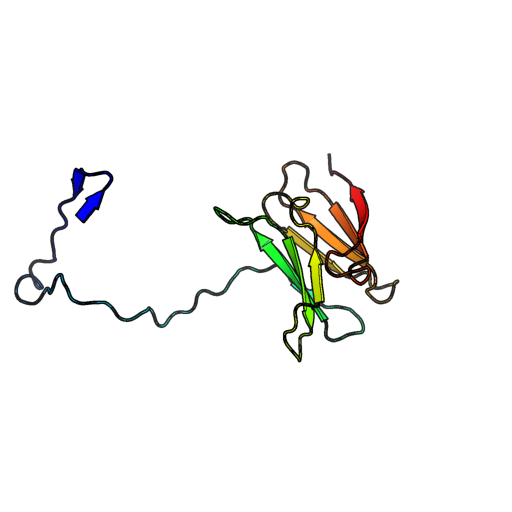 94 ? -16.160 -2.286 12.912 1.00 91.44 94 ASP A CA 1
ATOM 715 C C . ASP A 1 94 ? -16.485 -2.457 11.417 1.00 91.44 94 ASP A C 1
ATOM 717 O O . ASP A 1 94 ? -16.443 -1.498 10.649 1.00 91.44 94 ASP A O 1
ATOM 721 N N . GLY A 1 95 ? -16.746 -3.696 10.978 1.00 90.75 95 GLY A N 1
ATOM 722 C CA . GLY A 1 95 ? -17.108 -4.012 9.591 1.00 90.75 95 GLY A CA 1
ATOM 723 C C . GLY A 1 95 ? -16.000 -3.743 8.569 1.00 90.75 95 GLY A C 1
ATOM 724 O O . GLY A 1 95 ? -16.284 -3.573 7.389 1.00 90.75 95 GLY A O 1
ATOM 725 N N . GLY A 1 96 ? -14.737 -3.678 8.999 1.00 92.88 96 GLY A N 1
ATOM 726 C CA . GLY A 1 96 ? -13.599 -3.360 8.135 1.00 92.88 96 GLY A CA 1
ATOM 727 C C . GLY A 1 96 ? -13.345 -1.870 7.935 1.00 92.88 96 GLY A C 1
ATOM 728 O O . GLY A 1 96 ? -12.388 -1.532 7.246 1.00 92.88 96 GLY A O 1
ATOM 729 N N . LYS A 1 97 ? -14.116 -0.982 8.576 1.00 95.12 97 LYS A N 1
ATOM 730 C CA . LYS A 1 97 ? -13.990 0.479 8.444 1.00 95.12 97 LYS A CA 1
ATOM 731 C C . LYS A 1 97 ? -12.575 1.006 8.710 1.00 95.12 97 LYS A C 1
ATOM 733 O O . LYS A 1 97 ? -12.091 1.900 8.023 1.00 95.12 97 LYS A O 1
ATOM 738 N N . TYR A 1 98 ? -11.908 0.460 9.723 1.00 97.56 98 TYR A N 1
ATOM 739 C CA . TYR A 1 98 ? -10.547 0.851 10.085 1.00 97.56 98 TYR A CA 1
ATOM 740 C C . TYR A 1 98 ? -9.507 -0.135 9.562 1.00 97.56 98 TYR A C 1
ATOM 742 O O . TYR A 1 98 ? -9.715 -1.351 9.627 1.00 97.56 98 TYR A O 1
ATOM 750 N N . LEU A 1 99 ? -8.369 0.392 9.114 1.00 97.69 99 LEU A N 1
ATOM 751 C CA . LEU A 1 99 ? -7.177 -0.351 8.718 1.00 97.69 99 LEU A CA 1
ATOM 752 C C . LEU A 1 99 ? -6.012 0.010 9.645 1.00 97.69 99 LEU A C 1
ATOM 754 O O . LEU A 1 99 ? -5.660 1.178 9.789 1.00 97.69 99 LEU A O 1
ATOM 758 N N . CYS A 1 100 ? -5.410 -0.998 10.267 1.00 96.94 100 CYS A N 1
ATOM 759 C CA . CYS A 1 100 ? -4.192 -0.868 11.057 1.00 96.94 100 CYS A CA 1
ATOM 760 C C . CYS A 1 100 ? -2.973 -1.205 10.192 1.00 96.94 100 CYS A C 1
ATOM 762 O O . CYS A 1 100 ? -2.995 -2.207 9.471 1.00 96.94 100 CYS A O 1
ATOM 764 N N . GLY A 1 101 ? -1.923 -0.392 10.290 1.00 95.62 101 GLY A N 1
ATOM 765 C CA . GLY A 1 101 ? -0.623 -0.631 9.676 1.00 95.62 101 GLY A CA 1
ATOM 766 C C . GLY A 1 101 ? 0.516 -0.425 10.667 1.00 95.62 101 GLY A C 1
ATOM 767 O O . GLY A 1 101 ? 0.497 0.531 11.442 1.00 95.62 101 GLY A O 1
ATOM 768 N N . ILE A 1 102 ? 1.503 -1.319 10.624 1.00 95.25 102 ILE A N 1
ATOM 769 C CA . ILE A 1 102 ? 2.761 -1.192 11.371 1.00 95.25 102 ILE A CA 1
ATOM 770 C C . ILE A 1 102 ? 3.874 -0.917 10.372 1.00 95.25 102 ILE A C 1
ATOM 772 O O . ILE A 1 102 ? 3.944 -1.604 9.349 1.00 95.25 102 ILE A O 1
ATOM 776 N N . ASP A 1 103 ? 4.720 0.066 10.657 1.00 94.44 103 ASP A N 1
ATOM 777 C CA . ASP A 1 103 ? 5.877 0.382 9.825 1.00 94.44 103 ASP A CA 1
ATOM 778 C C . ASP A 1 103 ? 7.197 -0.202 10.359 1.00 94.44 103 ASP A C 1
ATOM 780 O O . ASP A 1 103 ? 7.302 -0.634 11.510 1.00 94.44 103 ASP A O 1
ATOM 784 N N . ASP A 1 104 ? 8.215 -0.227 9.499 1.00 92.44 104 ASP A N 1
ATOM 785 C CA . ASP A 1 104 ? 9.584 -0.636 9.847 1.00 92.44 104 ASP A CA 1
ATOM 786 C C . ASP A 1 104 ? 10.454 0.556 10.283 1.00 92.44 104 ASP A C 1
ATOM 788 O O . ASP A 1 104 ? 11.667 0.593 10.049 1.00 92.44 104 ASP A O 1
ATOM 792 N N . SER A 1 105 ? 9.856 1.575 10.908 1.00 90.12 105 SER A N 1
ATOM 793 C CA . SER A 1 105 ? 10.647 2.580 11.621 1.00 90.12 105 SER A CA 1
ATOM 794 C C . SER A 1 105 ? 11.335 1.969 12.844 1.00 90.12 105 SER A C 1
ATOM 796 O O . SER A 1 105 ? 10.936 0.928 13.359 1.00 90.12 105 SER A O 1
ATOM 798 N N . ASN A 1 106 ? 12.335 2.672 13.383 1.00 88.75 106 ASN A N 1
ATOM 799 C CA . ASN A 1 106 ? 13.017 2.258 14.615 1.00 88.75 106 ASN A CA 1
ATOM 800 C C . ASN A 1 106 ? 12.076 2.127 15.831 1.00 88.75 106 ASN A C 1
ATOM 802 O O . ASN A 1 106 ? 12.444 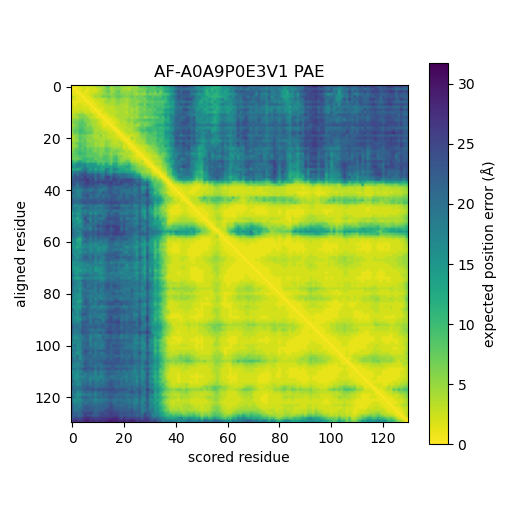1.480 16.804 1.00 88.75 106 ASN A O 1
ATOM 806 N N . GLU A 1 107 ? 10.905 2.773 15.798 1.00 89.69 107 GLU A N 1
ATOM 807 C CA . GLU A 1 107 ? 9.899 2.748 16.872 1.00 89.69 107 GLU A CA 1
ATOM 808 C C . GLU A 1 107 ? 8.704 1.838 16.530 1.00 89.69 107 GLU A C 1
ATOM 810 O O . GLU A 1 107 ? 7.711 1.851 17.258 1.00 89.69 107 GLU A O 1
ATOM 815 N N . HIS A 1 108 ? 8.771 1.094 15.414 1.00 90.44 108 HIS A N 1
ATOM 816 C CA . HIS A 1 108 ? 7.706 0.229 14.894 1.00 90.44 108 HIS A CA 1
ATOM 817 C C . HIS A 1 108 ? 6.316 0.848 15.052 1.00 90.44 108 HIS A C 1
ATOM 819 O O . HIS A 1 108 ? 5.481 0.391 15.841 1.00 90.44 108 HIS A O 1
ATOM 825 N N . ASN A 1 109 ? 6.095 1.953 14.348 1.00 94.38 109 ASN A N 1
ATOM 826 C CA . ASN A 1 109 ? 4.943 2.799 14.580 1.00 94.38 109 ASN A CA 1
ATOM 827 C C . ASN A 1 109 ? 3.660 2.088 14.149 1.00 94.38 109 ASN A C 1
ATOM 829 O O . ASN A 1 109 ? 3.555 1.600 13.023 1.00 94.38 109 ASN A O 1
ATOM 833 N N . ILE A 1 110 ? 2.677 2.052 15.044 1.00 96.00 110 ILE A N 1
ATOM 834 C CA . ILE A 1 110 ? 1.352 1.501 14.789 1.00 96.00 110 ILE A CA 1
ATOM 835 C C . ILE A 1 110 ? 0.427 2.662 14.442 1.00 96.00 110 ILE A C 1
ATOM 837 O O . ILE A 1 110 ? 0.181 3.541 15.265 1.00 96.00 110 ILE A O 1
ATOM 841 N N . SER A 1 111 ? -0.138 2.641 13.242 1.00 97.06 111 SER A N 1
ATOM 842 C CA . SER A 1 111 ? -1.075 3.655 12.757 1.00 97.06 111 SER A CA 1
ATOM 843 C C . SER A 1 111 ? -2.423 3.030 12.405 1.00 97.06 111 SER A C 1
ATOM 845 O O . SER A 1 111 ? -2.491 1.927 11.861 1.00 97.06 111 SER A O 1
ATOM 847 N N . ILE A 1 112 ? -3.510 3.726 12.733 1.00 97.69 112 ILE A N 1
ATOM 848 C CA . ILE A 1 112 ? -4.882 3.321 12.409 1.00 97.69 112 ILE A CA 1
ATOM 849 C C . ILE A 1 112 ? -5.475 4.368 11.477 1.00 97.69 112 ILE A C 1
ATOM 851 O O . ILE A 1 112 ? -5.378 5.568 11.741 1.00 97.69 112 ILE A O 1
ATOM 855 N N . TRP A 1 113 ? -6.132 3.901 10.421 1.00 98.06 113 TRP A N 1
ATOM 856 C CA . TRP A 1 113 ? -6.676 4.720 9.348 1.00 98.06 113 TRP A CA 1
ATOM 857 C C . TRP A 1 113 ? -8.147 4.395 9.109 1.00 98.06 113 TRP A C 1
ATOM 859 O O . TRP A 1 113 ? -8.522 3.227 9.016 1.00 98.06 113 TRP A O 1
ATOM 869 N N . ASP A 1 114 ? -8.975 5.425 8.984 1.00 97.75 114 ASP A N 1
ATOM 870 C CA . ASP A 1 114 ? -10.291 5.343 8.358 1.00 97.75 114 ASP A CA 1
ATOM 871 C C . ASP A 1 114 ? -10.057 5.437 6.848 1.00 97.75 114 ASP A C 1
ATOM 873 O O . ASP A 1 114 ? -9.808 6.516 6.308 1.00 97.75 114 ASP A O 1
ATOM 877 N N . TRP A 1 115 ? -9.999 4.280 6.190 1.00 96.69 115 TRP A N 1
ATOM 878 C CA . TRP A 1 115 ? -9.517 4.181 4.811 1.00 96.69 115 TRP A CA 1
ATOM 879 C C . TRP A 1 115 ? -10.573 4.579 3.774 1.00 96.69 115 TRP A C 1
ATOM 881 O O . TRP A 1 115 ? -10.218 4.883 2.641 1.00 96.69 115 TRP A O 1
ATOM 891 N N . GLU A 1 116 ? -11.855 4.565 4.151 1.00 94.75 116 GLU A N 1
ATOM 892 C CA . GLU A 1 116 ? -12.971 4.980 3.289 1.00 94.75 116 GLU A CA 1
ATOM 893 C C . GLU A 1 116 ? -13.151 6.502 3.274 1.00 94.75 116 GLU A C 1
ATOM 895 O O . GLU A 1 116 ? -13.800 7.054 2.382 1.00 94.75 116 GLU A O 1
ATOM 900 N N . SER A 1 117 ? -12.589 7.192 4.269 1.00 94.56 117 SER A N 1
ATOM 901 C CA . SER A 1 117 ? -12.672 8.643 4.400 1.00 94.56 117 SER A CA 1
ATOM 902 C C . SER A 1 117 ? -11.706 9.346 3.437 1.00 94.56 117 SER A C 1
ATOM 904 O O . SER A 1 117 ? -10.669 9.867 3.839 1.00 94.56 117 SER A O 1
ATOM 906 N N . GLY A 1 118 ? -12.082 9.386 2.157 1.00 90.69 118 GLY A N 1
ATOM 907 C CA . GLY A 1 118 ? -11.332 10.038 1.079 1.00 90.69 118 GLY A CA 1
ATOM 908 C C . GLY A 1 118 ? -10.213 9.177 0.483 1.00 90.69 118 GLY A C 1
ATOM 909 O O . GLY A 1 118 ? -9.838 8.148 1.035 1.00 90.69 118 GLY A O 1
ATOM 910 N N . ASP A 1 119 ? -9.658 9.626 -0.645 1.00 93.38 119 ASP A N 1
ATOM 911 C CA . ASP A 1 119 ? -8.691 8.852 -1.444 1.00 93.38 119 ASP A CA 1
ATOM 912 C C . ASP A 1 119 ? -7.353 8.596 -0.722 1.00 93.38 119 ASP A C 1
ATOM 914 O O . ASP A 1 119 ? -6.618 7.680 -1.088 1.00 93.38 119 ASP A O 1
ATOM 918 N N . GLU A 1 120 ? -7.024 9.385 0.305 1.00 95.56 120 GLU A N 1
ATOM 919 C CA . GLU A 1 120 ? -5.811 9.217 1.123 1.00 95.56 120 GLU A CA 1
ATOM 920 C C . GLU A 1 120 ? -6.083 8.542 2.479 1.00 95.56 120 GLU A C 1
ATOM 922 O O . GLU A 1 120 ? -5.152 8.207 3.218 1.00 95.56 120 GLU A O 1
ATOM 927 N N . GLY A 1 121 ? -7.359 8.307 2.802 1.00 95.12 121 GLY A N 1
ATOM 928 C CA . GLY A 1 121 ? -7.804 7.939 4.140 1.00 95.12 121 GLY A CA 1
ATOM 929 C C . GLY A 1 121 ? -7.530 9.026 5.187 1.00 95.12 121 GLY A C 1
ATOM 930 O O . GLY A 1 121 ? -6.831 10.013 4.959 1.00 95.12 121 GLY A O 1
ATOM 931 N N . VAL A 1 122 ? -8.074 8.835 6.386 1.00 96.88 122 VAL A N 1
ATOM 932 C CA . VAL A 1 122 ? -7.837 9.728 7.529 1.00 96.88 122 VAL A CA 1
ATOM 933 C C . VAL A 1 122 ? -7.165 8.951 8.650 1.00 96.88 122 VAL A C 1
ATOM 935 O O . VAL A 1 122 ? -7.705 7.955 9.133 1.00 96.88 122 VAL A O 1
ATOM 938 N N . LYS A 1 123 ? -5.998 9.419 9.106 1.00 97.06 123 LYS A N 1
ATOM 939 C CA . LYS A 1 123 ? -5.335 8.849 10.283 1.00 97.06 123 LYS A CA 1
ATOM 940 C C . LYS A 1 123 ? -6.170 9.130 11.527 1.00 97.06 123 LYS A C 1
ATOM 942 O O . LYS A 1 123 ? -6.396 10.286 11.881 1.00 97.06 123 LYS A O 1
ATOM 947 N N . VAL A 1 124 ? -6.611 8.073 12.199 1.00 97.38 124 VAL A N 1
ATOM 948 C CA . VAL A 1 124 ? -7.451 8.159 13.404 1.00 97.38 124 VAL A CA 1
ATOM 949 C C . VAL A 1 124 ? -6.629 8.035 14.680 1.00 97.38 124 VAL A C 1
ATOM 951 O O . VAL A 1 124 ? -6.980 8.634 15.694 1.00 97.38 124 VAL A O 1
ATOM 954 N N . ALA A 1 125 ? -5.544 7.261 14.645 1.00 96.00 125 ALA A N 1
ATOM 955 C CA . ALA A 1 125 ? -4.664 7.072 15.790 1.00 96.00 125 ALA A CA 1
ATOM 956 C C . ALA A 1 125 ? -3.250 6.674 15.359 1.00 96.00 125 ALA A C 1
ATOM 958 O O . ALA A 1 125 ? -3.046 6.108 14.285 1.00 96.00 125 ALA A O 1
ATOM 959 N N . GLU A 1 126 ? -2.287 6.943 16.237 1.00 95.00 126 GLU A N 1
ATOM 960 C CA . GLU A 1 126 ? -0.882 6.585 16.071 1.00 95.00 126 GLU A CA 1
ATOM 961 C C . GLU A 1 126 ? -0.274 6.251 17.440 1.00 95.00 126 GLU A C 1
ATOM 963 O O . GLU A 1 126 ? -0.522 6.960 18.421 1.00 95.00 126 GLU A O 1
ATOM 968 N N . VAL A 1 127 ? 0.506 5.173 17.516 1.00 93.81 127 VAL A N 1
ATOM 969 C CA . VAL A 1 127 ? 1.213 4.729 18.721 1.00 93.81 127 VAL A CA 1
ATOM 970 C C . VAL A 1 127 ? 2.619 4.279 18.345 1.00 93.81 127 VAL A C 1
ATOM 972 O O . VAL A 1 127 ? 2.804 3.335 17.584 1.00 93.81 127 VAL A O 1
ATOM 975 N N . LYS A 1 128 ? 3.613 4.905 18.970 1.00 88.25 128 LYS A N 1
ATOM 976 C CA . LYS A 1 128 ? 5.026 4.538 18.853 1.00 88.25 128 LYS A CA 1
ATOM 977 C C . LYS A 1 128 ? 5.372 3.515 19.927 1.00 88.25 128 LYS A C 1
ATOM 979 O O . LYS A 1 128 ? 5.165 3.789 21.115 1.00 88.25 128 LYS A O 1
ATOM 984 N N . VAL A 1 129 ? 5.866 2.349 19.525 1.00 74.00 129 VAL A N 1
ATOM 985 C CA . VAL A 1 129 ? 6.255 1.290 20.457 1.00 74.00 129 VAL A CA 1
ATOM 986 C C . VAL A 1 129 ? 7.658 1.619 20.976 1.00 74.00 129 VAL A C 1
ATOM 988 O O . VAL A 1 129 ? 8.592 1.800 20.200 1.00 74.00 129 VAL A O 1
ATOM 991 N N . LYS A 1 130 ? 7.783 1.781 22.297 1.00 60.00 130 LYS A N 1
ATOM 992 C CA . LYS A 1 130 ? 9.059 2.025 22.987 1.00 60.00 130 LYS A CA 1
ATOM 993 C C . LYS A 1 130 ? 9.699 0.729 23.454 1.00 60.00 130 LYS A C 1
ATOM 995 O O . LYS A 1 130 ? 8.932 -0.164 23.877 1.00 60.00 130 LYS A O 1
#

Solvent-accessible surface area (backbone atoms only — not comparable to full-atom values): 7577 Å² total; per-residue (Å²): 95,69,59,95,87,40,81,47,90,80,85,75,59,81,95,38,64,95,74,64,60,90,82,66,79,78,78,80,76,90,74,76,87,80,79,92,66,35,65,24,66,37,77,81,50,74,35,37,35,39,35,33,63,40,51,101,93,41,69,6,33,36,38,34,28,34,71,83,82,66,46,76,63,20,51,29,43,74,80,70,41,38,60,21,43,67,44,52,42,48,33,71,89,64,70,30,49,36,38,39,40,27,22,61,39,100,38,45,36,36,37,32,25,34,45,78,57,50,58,46,30,38,80,75,48,75,47,72,52,129

Organism: Nezara viridula (NCBI:txid85310)

Foldseek 3Di:
DDDPNHDDDDDDDPVCVVPDDPPDDDDPDPDDDDDPWAKEQQQQAQKIKIWFFADPPGATWIWIAHNPVRDTQATEQGVNAPGIWDYKYADPVVRRQKIWTFHPDPQRKIWIFRGNPDRHTDTPDIDGHD